Protein AF-A0A445ILM3-F1 (afdb_monomer_lite)

Sequence (53 aa):
VYFFSFSRENLNNSFHYLSQNGPPFLFVCLELREFIIEACLGGGWQQYMKRYV

Organism: Glycine soja (NCBI:txid3848)

Structure (mmCIF, N/CA/C/O backbone):
data_AF-A0A445ILM3-F1
#
_entry.id   AF-A0A445ILM3-F1
#
loop_
_atom_site.group_PDB
_atom_site.id
_atom_site.type_symbol
_atom_site.label_atom_id
_atom_site.label_alt_id
_atom_site.label_comp_id
_atom_site.label_asym_id
_atom_site.label_entity_id
_atom_site.label_seq_id
_atom_site.pdbx_PDB_ins_code
_atom_site.Cartn_x
_atom_site.Cartn_y
_atom_site.Cartn_z
_atom_site.occupancy
_atom_site.B_iso_or_equiv
_atom_site.auth_seq_id
_atom_site.auth_comp_id
_atom_site.auth_asym_id
_atom_site.auth_atom_id
_atom_site.pdbx_PDB_model_num
ATOM 1 N N . VAL A 1 1 ? 7.870 17.923 -14.561 1.00 38.28 1 VAL A N 1
ATOM 2 C CA . VAL A 1 1 ? 7.186 16.672 -14.159 1.00 38.28 1 VAL A CA 1
ATOM 3 C C . VAL A 1 1 ? 7.869 16.183 -12.894 1.00 38.28 1 VAL A C 1
ATOM 5 O O . VAL A 1 1 ? 9.039 15.837 -12.966 1.00 38.28 1 VAL A O 1
ATOM 8 N N . TYR A 1 2 ? 7.216 16.282 -11.732 1.00 37.47 2 TYR A N 1
ATOM 9 C CA . TYR A 1 2 ? 7.779 15.772 -10.478 1.00 37.47 2 TYR A CA 1
ATOM 10 C C . TYR A 1 2 ? 7.779 14.242 -10.545 1.00 37.47 2 TYR A C 1
ATOM 12 O O . TYR A 1 2 ? 6.735 13.614 -10.398 1.00 37.47 2 TYR A O 1
ATOM 20 N N . PHE A 1 3 ? 8.942 13.646 -10.807 1.00 43.31 3 PHE A N 1
ATOM 21 C CA . PHE A 1 3 ? 9.152 12.223 -10.568 1.00 43.31 3 PHE A CA 1
ATOM 22 C C . PHE A 1 3 ? 9.236 12.029 -9.053 1.00 43.31 3 PHE A C 1
ATOM 24 O O . PHE A 1 3 ? 10.305 12.147 -8.457 1.00 43.31 3 PHE A O 1
ATOM 31 N N . PHE A 1 4 ? 8.096 11.780 -8.408 1.00 55.44 4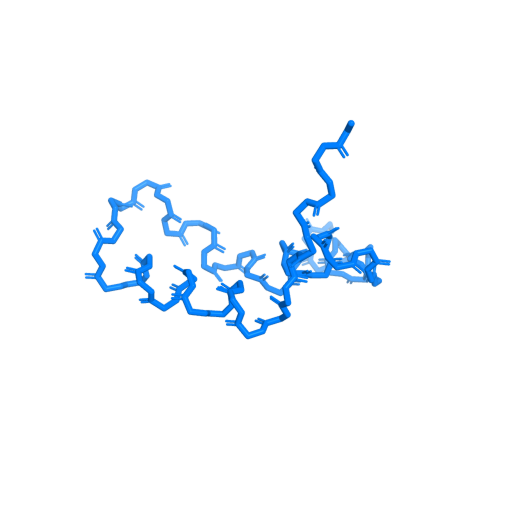 PHE A N 1
ATOM 32 C CA . PHE A 1 4 ? 8.106 11.173 -7.083 1.00 55.44 4 PHE A CA 1
ATOM 33 C C . PHE A 1 4 ? 8.664 9.762 -7.258 1.00 55.44 4 PHE A C 1
ATOM 35 O O . PHE A 1 4 ? 7.965 8.859 -7.711 1.00 55.44 4 PHE A O 1
ATOM 42 N N . SER A 1 5 ? 9.955 9.590 -6.977 1.00 60.62 5 SER A N 1
ATOM 43 C CA . SER A 1 5 ? 10.566 8.267 -6.935 1.00 60.62 5 SER A CA 1
ATOM 44 C C . SER A 1 5 ? 10.069 7.585 -5.664 1.00 60.62 5 SER A C 1
ATOM 46 O O . SER A 1 5 ? 10.606 7.791 -4.575 1.00 60.62 5 SER A O 1
ATOM 48 N N . PHE A 1 6 ? 8.956 6.863 -5.771 1.00 72.81 6 PHE A N 1
ATOM 49 C CA . PHE A 1 6 ? 8.465 6.039 -4.677 1.00 72.81 6 PHE A CA 1
ATOM 50 C C . PHE A 1 6 ? 9.457 4.894 -4.466 1.00 72.81 6 PHE A C 1
ATOM 52 O O . PHE A 1 6 ? 9.698 4.103 -5.371 1.00 72.81 6 PHE A O 1
ATOM 59 N N . SER A 1 7 ? 10.052 4.803 -3.277 1.00 89.25 7 SER A N 1
ATOM 60 C CA . SER A 1 7 ? 10.781 3.604 -2.868 1.00 89.25 7 SER A CA 1
ATOM 61 C C . SER A 1 7 ? 9.800 2.597 -2.263 1.00 89.25 7 SER A C 1
ATOM 63 O O . SER A 1 7 ? 8.774 2.974 -1.685 1.00 89.25 7 SER A O 1
ATOM 65 N N . ARG A 1 8 ? 10.122 1.300 -2.350 1.00 90.62 8 ARG A N 1
ATOM 66 C CA . ARG A 1 8 ? 9.342 0.256 -1.665 1.00 90.62 8 ARG A CA 1
ATOM 67 C C . ARG A 1 8 ? 9.246 0.524 -0.162 1.00 90.62 8 ARG A C 1
ATOM 69 O O . ARG A 1 8 ? 8.200 0.296 0.434 1.00 90.62 8 ARG A O 1
ATOM 76 N N . GLU A 1 9 ? 10.328 1.020 0.431 1.00 92.75 9 GLU A N 1
ATOM 77 C CA . GLU A 1 9 ? 10.380 1.395 1.844 1.00 92.75 9 GLU A CA 1
ATOM 78 C C . GLU A 1 9 ? 9.372 2.502 2.177 1.00 92.75 9 GLU A C 1
ATOM 80 O O . GLU A 1 9 ? 8.566 2.334 3.089 1.00 92.75 9 GLU A O 1
ATOM 85 N N . ASN A 1 10 ? 9.332 3.581 1.387 1.00 92.50 10 ASN A N 1
ATOM 86 C CA . ASN A 1 10 ? 8.390 4.680 1.602 1.00 92.50 10 ASN A CA 1
ATOM 87 C C . ASN A 1 10 ? 6.939 4.195 1.522 1.00 92.50 10 ASN A C 1
ATOM 89 O O . ASN A 1 10 ? 6.133 4.531 2.388 1.00 92.50 10 ASN A O 1
ATOM 93 N N . LEU A 1 11 ? 6.616 3.370 0.521 1.00 92.88 11 LEU A N 1
ATOM 94 C CA . LEU A 1 11 ? 5.271 2.818 0.355 1.00 92.88 11 LEU A CA 1
ATOM 95 C C . LEU A 1 11 ? 4.889 1.903 1.526 1.00 92.88 11 LE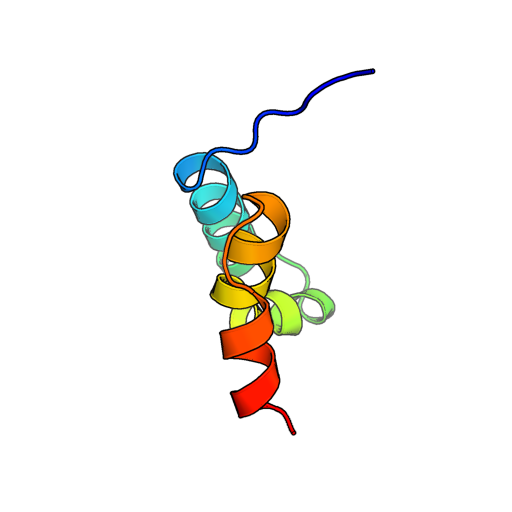U A C 1
ATOM 97 O O . LEU A 1 11 ? 3.788 2.016 2.062 1.00 92.88 11 LEU A O 1
ATOM 101 N N . ASN A 1 12 ? 5.804 1.040 1.974 1.00 93.88 12 ASN A N 1
ATOM 102 C CA . ASN A 1 12 ? 5.588 0.194 3.149 1.00 93.88 12 ASN A CA 1
ATOM 103 C C . ASN A 1 12 ? 5.324 1.017 4.411 1.00 93.88 12 ASN A C 1
ATOM 105 O O . ASN A 1 12 ? 4.396 0.702 5.155 1.00 93.88 12 ASN A O 1
ATOM 109 N N . ASN A 1 13 ? 6.083 2.092 4.623 1.00 94.38 13 ASN A N 1
ATOM 110 C CA . ASN A 1 13 ? 5.879 2.995 5.752 1.00 94.38 13 ASN A CA 1
ATOM 111 C C . ASN A 1 13 ? 4.511 3.692 5.676 1.00 94.38 13 ASN A C 1
ATOM 113 O O . ASN A 1 13 ? 3.824 3.803 6.691 1.00 94.38 13 ASN A O 1
ATOM 117 N N . SER A 1 14 ? 4.062 4.095 4.482 1.00 92.62 14 SER A N 1
ATOM 118 C CA . SER A 1 14 ? 2.712 4.642 4.287 1.00 92.62 14 SER A CA 1
ATOM 119 C C . SER A 1 14 ? 1.615 3.626 4.614 1.00 92.62 14 SER A C 1
ATOM 121 O O . SER A 1 14 ? 0.648 3.972 5.289 1.00 92.62 14 SER A O 1
ATOM 123 N N . PHE A 1 15 ? 1.770 2.365 4.201 1.00 94.81 15 PHE A N 1
ATOM 124 C CA . PHE A 1 15 ? 0.818 1.304 4.544 1.00 94.81 15 PHE A CA 1
ATOM 125 C C . PHE A 1 15 ? 0.818 0.964 6.037 1.00 94.81 15 PHE A C 1
ATOM 127 O O . PHE A 1 15 ? -0.244 0.716 6.602 1.00 94.81 15 PHE A O 1
ATOM 134 N N . HIS A 1 16 ? 1.979 1.000 6.692 1.00 94.50 16 HIS A N 1
ATOM 135 C CA . HIS A 1 16 ? 2.073 0.832 8.141 1.00 94.50 16 HIS A CA 1
ATOM 136 C C . HIS A 1 16 ? 1.384 1.982 8.892 1.00 94.50 16 HIS A C 1
ATOM 138 O O . HIS A 1 16 ? 0.670 1.756 9.864 1.00 94.50 16 HIS A O 1
ATOM 144 N N . TYR A 1 17 ? 1.534 3.224 8.427 1.00 94.81 17 TYR A N 1
ATOM 145 C CA . TYR A 1 17 ? 0.788 4.350 8.990 1.00 94.81 17 TYR A CA 1
ATOM 146 C C . TYR A 1 17 ? -0.725 4.190 8.781 1.00 94.81 17 TYR A C 1
ATOM 148 O O . TYR A 1 17 ? -1.503 4.435 9.705 1.00 94.81 17 TYR A O 1
ATOM 156 N N . LEU A 1 18 ? -1.138 3.738 7.590 1.00 94.88 18 LEU A N 1
ATOM 157 C CA . LEU A 1 18 ? -2.537 3.488 7.253 1.00 94.88 18 LEU A CA 1
ATOM 158 C C . LEU A 1 18 ? -3.163 2.401 8.138 1.00 94.88 18 LEU A C 1
ATOM 160 O O . LEU A 1 18 ? -4.297 2.569 8.570 1.00 9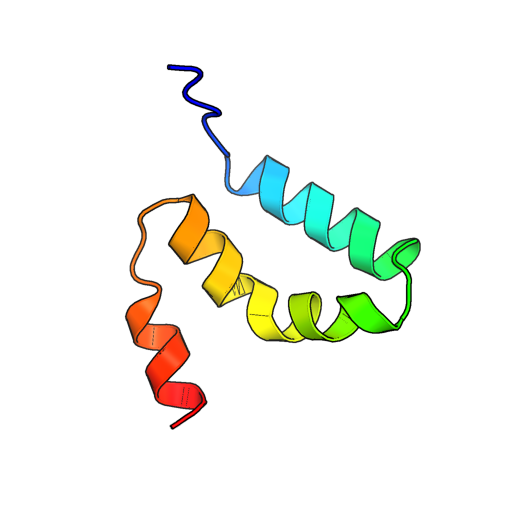4.88 18 LEU A O 1
ATOM 164 N N . SER A 1 19 ? -2.453 1.311 8.436 1.00 94.88 19 SER A N 1
ATOM 165 C CA . SER A 1 19 ? -2.998 0.246 9.290 1.00 94.88 19 SER A CA 1
ATOM 166 C C . SER A 1 19 ? -3.213 0.688 10.738 1.00 94.88 19 SER A C 1
ATOM 168 O O . SER A 1 19 ? -4.101 0.169 11.407 1.00 94.88 19 SER A O 1
ATOM 170 N N . GLN A 1 20 ? -2.424 1.653 11.217 1.00 95.44 20 GLN A N 1
ATOM 171 C CA . GLN A 1 20 ? -2.503 2.148 12.591 1.00 95.44 20 GLN A CA 1
ATOM 172 C C . GLN A 1 20 ? -3.470 3.323 12.762 1.00 95.44 20 GLN A C 1
ATOM 174 O O . GLN A 1 20 ? -4.134 3.422 13.789 1.00 95.44 20 GLN A O 1
ATOM 179 N N . ASN A 1 21 ? -3.530 4.223 11.778 1.00 95.50 21 ASN A N 1
ATOM 180 C CA . ASN A 1 21 ? -4.205 5.521 11.912 1.00 95.50 21 ASN A CA 1
ATOM 181 C C . ASN A 1 21 ? -5.224 5.792 10.798 1.00 95.50 21 ASN A C 1
ATOM 183 O O . ASN A 1 21 ? -5.880 6.833 10.794 1.00 95.50 21 ASN A O 1
ATOM 187 N N . GLY A 1 22 ? -5.321 4.897 9.816 1.00 91.81 22 GLY A N 1
ATOM 188 C CA . GLY A 1 22 ? -6.169 5.081 8.653 1.00 91.81 22 GLY A CA 1
ATOM 189 C C . GLY A 1 22 ? -7.655 5.016 8.998 1.00 91.81 22 GLY A C 1
ATOM 190 O O . GLY A 1 22 ? -8.063 4.257 9.879 1.00 91.81 22 GLY A O 1
ATOM 191 N N . PRO A 1 23 ? -8.499 5.775 8.284 1.00 94.44 23 PRO A N 1
ATOM 192 C CA . PRO A 1 23 ? -9.934 5.618 8.402 1.00 94.44 23 PRO A CA 1
ATOM 193 C C . PRO A 1 23 ? -10.368 4.232 7.877 1.00 94.44 23 PRO A C 1
ATOM 195 O O . PRO A 1 23 ? -9.816 3.762 6.876 1.00 94.44 23 PRO A O 1
ATOM 198 N N . PRO A 1 24 ? -11.400 3.598 8.469 1.00 91.88 24 PRO A N 1
ATOM 199 C CA . PRO A 1 24 ? -11.785 2.221 8.140 1.00 91.88 24 PRO A CA 1
ATOM 200 C C . PRO A 1 24 ? -12.087 1.967 6.657 1.00 91.88 24 PRO A C 1
ATOM 202 O O . PRO A 1 24 ? -11.815 0.885 6.146 1.00 91.88 24 PRO A O 1
ATOM 205 N N . PHE A 1 25 ? -12.608 2.965 5.933 1.00 89.81 25 PHE A N 1
ATOM 206 C CA . PHE A 1 25 ? -12.925 2.819 4.507 1.00 89.81 25 PHE A CA 1
ATOM 207 C C . PHE A 1 25 ? -11.684 2.597 3.623 1.00 89.81 25 PHE A C 1
ATOM 209 O O . PHE A 1 25 ? -11.816 2.096 2.509 1.00 89.81 25 PHE A O 1
ATOM 216 N N . LEU A 1 26 ? -10.482 2.934 4.105 1.00 91.00 26 LEU A N 1
ATOM 217 C CA . LEU A 1 26 ? -9.223 2.704 3.391 1.00 91.00 26 LEU A CA 1
ATOM 218 C C . LEU A 1 26 ? -8.580 1.350 3.708 1.00 91.00 26 LEU A C 1
ATOM 220 O O . LEU A 1 26 ? -7.567 1.011 3.103 1.00 91.00 26 LEU A O 1
ATOM 224 N N . PHE A 1 27 ? -9.139 0.539 4.609 1.00 91.19 27 PHE A N 1
ATOM 225 C CA . PHE A 1 27 ? -8.523 -0.745 4.968 1.00 91.19 27 PHE A CA 1
ATOM 226 C C . PHE A 1 27 ? -8.536 -1.758 3.818 1.00 91.19 27 PHE A C 1
ATOM 228 O O . PHE A 1 27 ? -7.658 -2.613 3.761 1.00 91.19 27 PHE A O 1
ATOM 235 N N . VAL A 1 28 ? -9.422 -1.594 2.828 1.00 90.25 28 VAL A N 1
ATOM 236 C CA . VAL A 1 28 ? -9.358 -2.350 1.563 1.00 90.25 28 VAL A CA 1
ATOM 237 C C . VAL A 1 28 ? -8.007 -2.185 0.853 1.00 90.25 28 VAL A C 1
ATOM 239 O O . VAL A 1 28 ? -7.531 -3.100 0.186 1.00 90.25 28 VAL A O 1
ATOM 242 N N . CYS A 1 29 ? -7.332 -1.045 1.032 1.00 90.56 29 CYS A N 1
ATOM 243 C CA . CYS A 1 29 ? -6.007 -0.826 0.465 1.00 90.56 29 CYS A CA 1
ATOM 244 C C . CYS A 1 29 ? -4.937 -1.713 1.120 1.00 90.56 29 CYS A C 1
ATOM 246 O O . CYS A 1 29 ? -3.937 -2.001 0.471 1.00 90.56 29 CYS A O 1
ATOM 248 N N . LEU A 1 30 ? -5.129 -2.164 2.367 1.00 91.88 30 LEU A N 1
ATOM 249 C CA . LEU A 1 30 ? -4.194 -3.071 3.044 1.00 91.88 30 LEU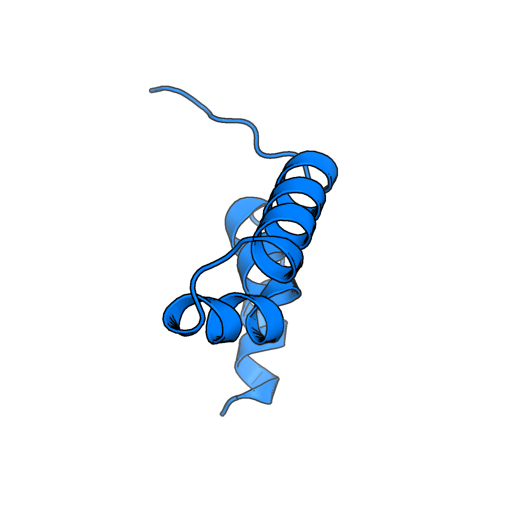 A CA 1
ATOM 250 C C . LEU A 1 30 ? -4.207 -4.463 2.401 1.00 91.88 30 LEU A C 1
ATOM 252 O O . LEU A 1 30 ? -3.142 -5.029 2.168 1.00 91.88 30 LEU A O 1
ATOM 256 N N . GLU A 1 31 ? -5.388 -4.967 2.033 1.00 90.19 31 GLU A N 1
ATOM 257 C CA . GLU A 1 31 ? -5.545 -6.225 1.281 1.00 90.19 31 GLU A CA 1
ATOM 258 C C . GLU A 1 31 ? -4.896 -6.136 -0.110 1.00 90.19 31 GLU A C 1
ATOM 260 O O . GLU A 1 31 ? -4.298 -7.084 -0.621 1.00 90.19 31 GLU A O 1
ATOM 265 N N . LEU A 1 32 ? -4.952 -4.948 -0.716 1.00 91.38 32 LEU A N 1
ATOM 266 C CA . LEU A 1 32 ? -4.366 -4.662 -2.024 1.00 91.38 32 LEU A CA 1
ATOM 267 C C . LEU A 1 32 ? -2.912 -4.166 -1.951 1.00 91.38 32 LEU A C 1
ATOM 269 O O . LEU A 1 32 ? -2.366 -3.759 -2.978 1.00 91.38 32 LEU A O 1
ATOM 273 N N . ARG A 1 33 ? -2.261 -4.203 -0.779 1.00 91.88 33 ARG A N 1
ATOM 274 C CA . ARG A 1 33 ? -0.943 -3.584 -0.551 1.00 91.88 33 ARG A CA 1
ATOM 275 C C . ARG A 1 33 ? 0.096 -3.979 -1.597 1.00 91.88 33 ARG A C 1
ATOM 277 O O . ARG A 1 33 ? 0.691 -3.102 -2.213 1.00 91.88 33 ARG A O 1
ATOM 284 N N . GLU A 1 34 ? 0.317 -5.275 -1.814 1.00 90.75 34 GLU A N 1
ATOM 285 C CA . GLU A 1 34 ? 1.360 -5.736 -2.746 1.00 90.75 34 GLU A CA 1
ATOM 286 C C . GLU A 1 34 ? 1.049 -5.347 -4.196 1.00 90.75 34 GLU A C 1
ATOM 288 O O . GLU A 1 34 ? 1.947 -4.943 -4.930 1.00 90.75 34 GLU A O 1
ATOM 293 N N . PHE A 1 35 ? -0.228 -5.371 -4.590 1.00 91.31 35 PHE A N 1
ATOM 294 C CA . PHE A 1 35 ? -0.654 -4.879 -5.900 1.00 91.31 35 PHE A CA 1
ATOM 295 C C . PHE A 1 35 ? -0.336 -3.385 -6.065 1.00 91.31 35 PHE A C 1
ATOM 297 O O . PHE A 1 35 ? 0.264 -2.993 -7.064 1.00 91.31 35 PHE A O 1
ATOM 304 N N . ILE A 1 36 ? -0.700 -2.559 -5.076 1.00 90.56 36 ILE A N 1
ATOM 305 C CA . ILE A 1 36 ? -0.477 -1.108 -5.111 1.00 90.56 36 ILE A CA 1
ATOM 306 C C . ILE A 1 36 ? 1.025 -0.799 -5.135 1.00 90.56 36 ILE A C 1
ATOM 308 O O . ILE A 1 36 ? 1.464 0.032 -5.926 1.00 90.56 36 ILE A O 1
ATOM 312 N N . ILE A 1 37 ? 1.826 -1.489 -4.315 1.00 91.44 37 ILE A N 1
ATOM 313 C CA . ILE A 1 37 ? 3.282 -1.302 -4.270 1.00 91.44 37 ILE A CA 1
ATOM 314 C C . ILE A 1 37 ? 3.915 -1.623 -5.624 1.00 91.44 37 ILE A C 1
ATOM 316 O O . ILE A 1 37 ? 4.680 -0.816 -6.147 1.00 91.44 37 ILE A O 1
ATOM 320 N N . GLU A 1 38 ? 3.587 -2.770 -6.215 1.00 90.62 38 GLU A N 1
ATOM 321 C CA . GLU A 1 38 ? 4.102 -3.149 -7.533 1.00 90.62 38 GLU A CA 1
ATOM 322 C C . GLU A 1 38 ? 3.655 -2.169 -8.621 1.00 90.62 38 GLU A C 1
ATOM 324 O O . GLU A 1 38 ? 4.459 -1.801 -9.473 1.00 90.62 38 GLU A O 1
ATOM 329 N N . ALA A 1 39 ? 2.413 -1.678 -8.574 1.00 88.94 39 ALA A N 1
ATOM 330 C CA . ALA A 1 39 ? 1.924 -0.690 -9.531 1.00 88.94 39 ALA A CA 1
ATOM 331 C C . ALA A 1 39 ? 2.690 0.641 -9.425 1.00 88.94 39 ALA A C 1
ATOM 333 O O . ALA A 1 39 ? 3.092 1.203 -10.443 1.00 88.94 39 ALA A O 1
ATOM 334 N N . CYS A 1 40 ? 2.953 1.118 -8.204 1.00 88.06 40 CYS A N 1
ATOM 335 C CA . CYS A 1 40 ? 3.714 2.346 -7.957 1.00 88.06 40 CYS A CA 1
ATOM 336 C C . CYS A 1 40 ? 5.193 2.236 -8.352 1.00 88.06 40 CYS A C 1
ATOM 338 O O . CYS A 1 40 ? 5.799 3.240 -8.718 1.00 88.06 40 CYS A O 1
ATOM 340 N N . LEU A 1 41 ? 5.774 1.038 -8.275 1.00 89.12 41 LEU A N 1
ATOM 341 C CA . LEU A 1 41 ? 7.175 0.783 -8.623 1.00 89.12 41 LEU A CA 1
ATOM 342 C C . LEU A 1 41 ? 7.381 0.419 -10.102 1.00 89.12 41 LEU A C 1
ATOM 344 O O . LEU A 1 41 ? 8.516 0.191 -10.514 1.00 89.12 41 LEU A O 1
ATOM 348 N N . GLY A 1 42 ? 6.309 0.343 -10.899 1.00 83.81 42 GLY A N 1
ATOM 349 C CA . GLY A 1 42 ? 6.376 -0.140 -12.283 1.00 83.81 42 GLY A CA 1
ATOM 350 C C . GLY A 1 42 ? 6.695 -1.637 -12.397 1.00 83.81 42 GLY A C 1
ATOM 351 O O . GLY A 1 42 ? 7.187 -2.084 -13.431 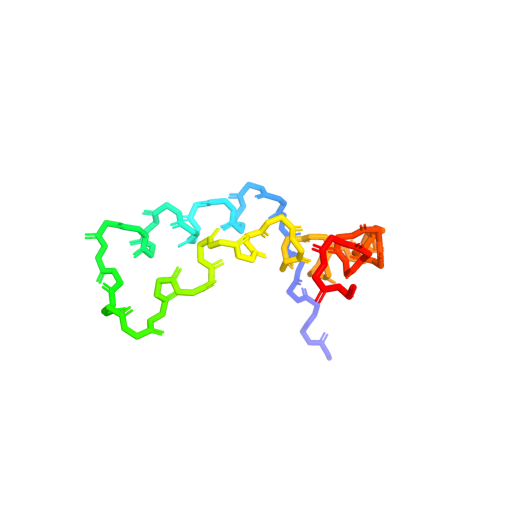1.00 83.81 42 GLY A O 1
ATOM 352 N N . GLY A 1 43 ? 6.452 -2.399 -11.329 1.00 81.12 43 GLY A N 1
ATOM 353 C CA . GLY A 1 43 ? 6.667 -3.838 -11.243 1.00 81.12 43 GLY A CA 1
ATOM 354 C C . GLY A 1 43 ? 5.513 -4.670 -11.813 1.00 81.12 43 GLY A C 1
ATOM 355 O O . GLY A 1 43 ? 4.615 -4.171 -12.493 1.00 81.12 43 GLY A O 1
ATOM 356 N N . GLY A 1 44 ? 5.539 -5.975 -11.546 1.00 84.44 44 GLY A N 1
ATOM 357 C CA . GLY A 1 44 ? 4.652 -6.966 -12.166 1.00 84.44 44 GLY A CA 1
ATOM 358 C C . GLY A 1 44 ? 3.274 -7.056 -11.513 1.00 84.44 44 GLY A C 1
ATOM 359 O O . GLY A 1 44 ? 2.857 -8.146 -11.129 1.00 84.44 44 GLY A O 1
ATOM 360 N N . TRP A 1 45 ? 2.559 -5.945 -11.346 1.00 84.31 45 TRP A N 1
ATOM 361 C CA . TRP A 1 45 ? 1.276 -5.894 -10.627 1.00 84.31 45 TRP A CA 1
ATOM 362 C C . TRP A 1 45 ? 0.183 -6.797 -11.232 1.00 84.31 45 TRP A C 1
ATOM 364 O O . TRP A 1 45 ? -0.708 -7.265 -10.520 1.00 84.31 45 TRP A O 1
ATOM 374 N N . GLN A 1 46 ? 0.263 -7.119 -12.528 1.00 84.56 46 GLN A N 1
ATOM 375 C CA . GLN A 1 46 ? -0.702 -7.968 -13.241 1.00 84.56 46 GLN A CA 1
ATOM 376 C C . GLN A 1 46 ? -0.803 -9.381 -12.645 1.00 84.56 46 GLN A C 1
ATOM 378 O O . GLN A 1 46 ? -1.852 -10.018 -12.743 1.00 84.56 46 GLN A O 1
ATOM 383 N N . GLN A 1 47 ? 0.260 -9.887 -12.008 1.00 83.06 47 GLN A N 1
ATOM 384 C CA . GLN A 1 47 ? 0.230 -11.204 -11.362 1.00 83.06 47 GLN A CA 1
ATOM 385 C C . GLN A 1 47 ? -0.695 -11.233 -10.135 1.00 83.06 47 GLN A C 1
ATOM 387 O O . GLN A 1 47 ? -1.259 -12.277 -9.819 1.00 83.06 47 GLN A O 1
ATOM 392 N N . TYR A 1 48 ? -0.905 -10.082 -9.489 1.00 78.38 48 TYR A N 1
ATOM 393 C CA . TYR A 1 48 ? -1.782 -9.952 -8.329 1.00 78.38 48 TYR A CA 1
ATOM 394 C C . TYR A 1 48 ? -3.255 -9.838 -8.735 1.00 78.38 48 TYR A C 1
ATOM 396 O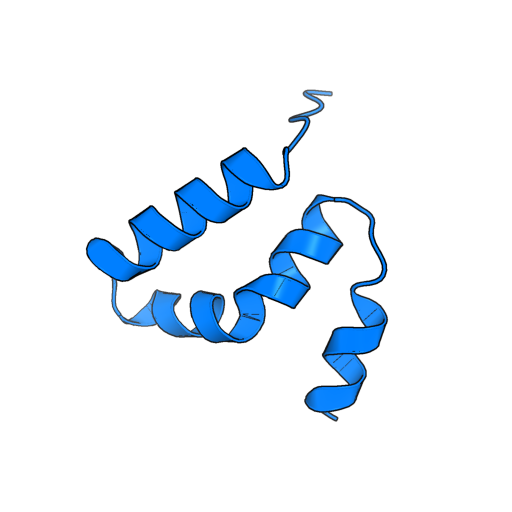 O . TYR A 1 48 ? -4.112 -10.290 -7.988 1.00 78.38 48 TYR A O 1
ATOM 404 N N . MET A 1 49 ? -3.559 -9.344 -9.943 1.00 69.94 49 MET A N 1
ATOM 405 C CA . MET A 1 49 ? -4.927 -9.325 -10.493 1.00 69.94 49 MET A CA 1
ATOM 406 C C . MET A 1 49 ? -5.483 -10.737 -10.726 1.00 69.94 49 MET A C 1
ATOM 408 O O . MET A 1 49 ? -6.671 -10.963 -10.535 1.00 69.94 49 MET A O 1
ATOM 412 N N . LYS A 1 50 ? -4.627 -11.713 -11.066 1.00 67.75 50 LYS A N 1
ATOM 413 C CA . LYS A 1 50 ? -5.037 -13.115 -11.282 1.00 67.75 50 LYS A CA 1
ATOM 414 C C . LYS A 1 50 ? -5.592 -13.803 -10.031 1.00 67.75 50 LYS A C 1
ATOM 416 O O . LYS A 1 50 ? -6.184 -14.864 -10.153 1.00 67.75 50 LYS A O 1
ATOM 421 N N . ARG A 1 51 ? -5.361 -13.250 -8.836 1.00 62.28 51 ARG A N 1
ATOM 422 C CA . ARG A 1 51 ? -5.938 -13.764 -7.583 1.00 62.28 51 ARG A CA 1
ATOM 423 C C . ARG A 1 51 ? -7.370 -13.284 -7.332 1.00 62.28 51 ARG A C 1
ATOM 425 O O . ARG A 1 51 ? -8.019 -13.841 -6.456 1.00 62.28 51 ARG A O 1
ATOM 432 N N . TYR A 1 52 ? -7.830 -12.265 -8.057 1.00 63.16 52 TYR A N 1
ATOM 433 C CA . TYR A 1 52 ? -9.116 -11.599 -7.829 1.00 63.16 52 TYR A CA 1
ATOM 434 C C . TYR A 1 52 ? -10.116 -11.776 -8.989 1.00 63.16 52 TYR A C 1
ATOM 436 O O . TYR A 1 52 ? -11.207 -11.213 -8.927 1.00 63.16 52 TYR A O 1
ATOM 444 N N . VAL A 1 53 ? -9.746 -12.536 -10.029 1.00 55.75 53 VAL A N 1
ATOM 445 C CA . VAL A 1 53 ? -10.600 -12.965 -11.156 1.00 55.75 53 VAL A CA 1
ATOM 446 C C . VAL A 1 53 ? -10.816 -14.465 -11.047 1.00 55.75 53 VAL A C 1
ATOM 448 O O . VAL A 1 53 ? -11.974 -14.899 -11.213 1.00 55.75 53 VAL A O 1
#

Radius of gyration: 12.06 Å; chains: 1; bounding box: 24×30×27 Å

pLDDT: mean 83.53, std 15.04, range [37.47, 95.5]

Secondary structure (DSSP, 8-state):
-------HHHHHHHHHHHHHH--GGGTHHHHTHHHHHHHHTT--THHHHTT--

Foldseek 3Di:
DDPPQDDLVNLVVVLVCCVVPNDPVCVVCNVCSVLVSCVSNVHDSVVVVVVVD